Protein AF-A0A9P2W2R1-F1 (afdb_monomer)

Structure (mmCIF, N/CA/C/O backbone):
data_AF-A0A9P2W2R1-F1
#
_entry.id   AF-A0A9P2W2R1-F1
#
loop_
_atom_site.group_PDB
_atom_site.id
_atom_site.type_symbol
_atom_site.label_atom_id
_atom_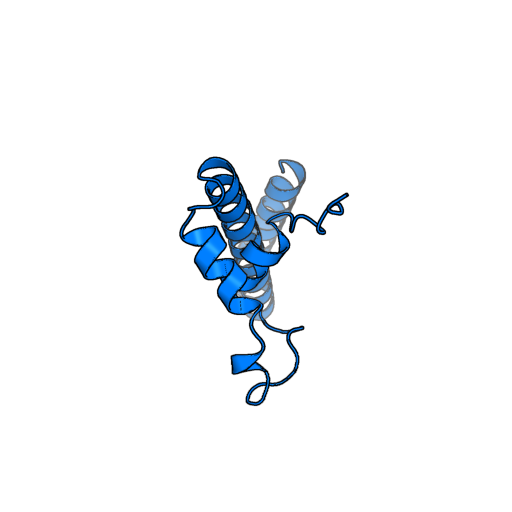site.label_alt_id
_atom_site.label_comp_id
_atom_site.label_asym_id
_atom_site.label_entity_id
_atom_site.label_seq_id
_atom_site.pdbx_PDB_ins_code
_atom_site.Cartn_x
_atom_site.Cartn_y
_atom_site.Cartn_z
_atom_site.occupancy
_atom_site.B_iso_or_equiv
_atom_site.auth_seq_id
_atom_site.auth_comp_id
_atom_site.auth_asym_id
_atom_site.auth_atom_id
_atom_site.pdbx_PDB_model_num
ATOM 1 N N . MET A 1 1 ? 13.625 7.604 3.664 1.00 65.38 1 MET A N 1
ATOM 2 C CA . MET A 1 1 ? 12.769 8.021 2.527 1.00 65.38 1 MET A CA 1
ATOM 3 C C . MET A 1 1 ? 13.614 8.581 1.390 1.00 65.38 1 MET A C 1
ATOM 5 O O . MET A 1 1 ? 13.578 8.015 0.309 1.00 65.38 1 MET A O 1
ATOM 9 N N . HIS A 1 2 ? 14.440 9.602 1.647 1.00 56.50 2 HIS A N 1
ATOM 10 C CA . HIS A 1 2 ? 15.354 10.180 0.651 1.00 56.50 2 HIS A CA 1
ATOM 11 C C . HIS A 1 2 ? 16.298 9.158 -0.004 1.00 56.50 2 HIS A C 1
ATOM 13 O O . HIS A 1 2 ? 16.380 9.115 -1.225 1.00 56.50 2 HIS A O 1
ATOM 19 N N . GLU A 1 3 ? 16.914 8.262 0.773 1.00 70.75 3 GLU A N 1
ATOM 20 C CA . GLU A 1 3 ? 17.761 7.180 0.231 1.00 70.75 3 GLU A CA 1
ATOM 21 C C . GLU A 1 3 ? 17.001 6.235 -0.709 1.00 70.75 3 GLU A C 1
ATOM 23 O O . GLU A 1 3 ? 17.529 5.795 -1.726 1.00 70.75 3 GLU A O 1
ATOM 28 N N . LYS A 1 4 ? 15.726 5.9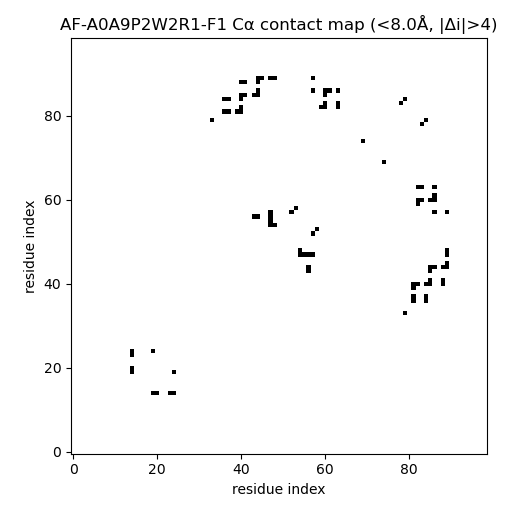65 -0.406 1.00 64.88 4 LYS A N 1
ATOM 29 C CA . LYS A 1 4 ? 14.872 5.115 -1.242 1.00 64.88 4 LYS A CA 1
ATOM 30 C C . LYS A 1 4 ? 14.494 5.825 -2.543 1.00 64.88 4 LYS A C 1
ATOM 32 O O . LYS A 1 4 ? 14.602 5.235 -3.608 1.00 64.88 4 LYS A O 1
ATOM 37 N N . ILE A 1 5 ? 14.136 7.109 -2.472 1.00 71.56 5 ILE A N 1
ATOM 38 C CA . ILE A 1 5 ? 13.856 7.937 -3.657 1.00 71.56 5 ILE A CA 1
ATOM 39 C C . ILE A 1 5 ? 15.078 7.976 -4.585 1.00 71.56 5 ILE A C 1
ATOM 41 O O . ILE A 1 5 ? 14.936 7.742 -5.783 1.00 71.56 5 ILE A O 1
ATOM 45 N N . ALA A 1 6 ? 16.273 8.188 -4.029 1.00 74.62 6 ALA A N 1
ATOM 46 C CA . ALA A 1 6 ? 17.520 8.176 -4.790 1.00 74.62 6 ALA A CA 1
ATOM 47 C C . ALA A 1 6 ? 17.781 6.810 -5.453 1.00 74.62 6 ALA A C 1
ATOM 49 O O . ALA A 1 6 ? 18.141 6.752 -6.629 1.00 74.62 6 ALA A O 1
ATOM 50 N N . HIS A 1 7 ? 17.523 5.710 -4.738 1.00 79.12 7 HIS A N 1
ATOM 51 C CA . HIS A 1 7 ? 17.630 4.354 -5.279 1.00 79.12 7 HIS A CA 1
ATOM 52 C C . HIS A 1 7 ? 16.708 4.131 -6.497 1.00 79.12 7 HIS A C 1
ATOM 54 O O . HIS A 1 7 ? 17.157 3.607 -7.519 1.00 79.12 7 HIS A O 1
ATOM 60 N N . TYR A 1 8 ? 15.446 4.579 -6.453 1.00 69.69 8 TYR A N 1
ATOM 61 C CA . TYR A 1 8 ? 14.536 4.444 -7.604 1.00 69.69 8 TYR A CA 1
ATOM 62 C C . TYR A 1 8 ? 14.906 5.353 -8.765 1.00 69.69 8 TYR A C 1
ATOM 64 O O . TYR A 1 8 ? 14.850 4.914 -9.911 1.00 69.69 8 TYR A O 1
ATOM 72 N N . GLN A 1 9 ? 15.327 6.589 -8.490 1.00 74.88 9 GLN A N 1
ATOM 73 C CA . GLN A 1 9 ? 15.802 7.510 -9.524 1.00 74.88 9 GLN A CA 1
ATOM 74 C C . GLN A 1 9 ? 16.995 6.919 -10.283 1.00 74.88 9 GLN A C 1
ATOM 76 O O . GLN A 1 9 ? 17.008 6.916 -11.514 1.00 74.88 9 GLN A O 1
ATOM 81 N N . GLN A 1 10 ? 17.949 6.329 -9.557 1.00 79.50 10 GLN A N 1
ATOM 82 C CA . GLN A 1 10 ? 19.104 5.662 -10.151 1.00 79.50 10 GLN A CA 1
ATOM 83 C C . GLN A 1 10 ? 18.699 4.451 -11.009 1.00 79.50 10 GLN A C 1
ATOM 85 O O . GLN A 1 10 ? 19.263 4.229 -12.081 1.00 79.50 10 GLN A O 1
ATOM 90 N N . ARG A 1 11 ? 17.715 3.656 -10.572 1.00 71.69 11 ARG A N 1
ATOM 91 C CA . ARG A 1 11 ? 17.220 2.499 -11.341 1.00 71.69 11 ARG A CA 1
ATOM 92 C C . ARG A 1 11 ? 16.410 2.901 -12.572 1.00 71.69 11 ARG A C 1
ATOM 94 O O . ARG A 1 11 ? 16.572 2.280 -13.618 1.00 71.69 11 ARG A O 1
ATOM 101 N N . LEU A 1 12 ? 15.590 3.946 -12.469 1.00 71.75 12 LEU A N 1
ATOM 102 C CA . LEU A 1 12 ? 14.843 4.513 -13.595 1.00 71.75 12 LEU A CA 1
ATOM 103 C C . LEU A 1 12 ? 15.786 5.019 -14.692 1.00 71.75 12 LEU A C 1
ATOM 105 O O . LEU A 1 12 ? 15.541 4.754 -15.866 1.00 71.75 12 LEU A O 1
ATOM 109 N N . GLN A 1 13 ? 16.892 5.667 -14.313 1.00 73.44 13 GLN A N 1
ATOM 110 C CA . GLN A 1 13 ? 17.938 6.064 -15.260 1.00 73.44 13 GLN A CA 1
ATOM 111 C C . GLN A 1 13 ? 18.557 4.863 -15.984 1.00 73.44 13 GLN A C 1
ATOM 113 O O . GLN A 1 13 ? 18.674 4.901 -17.204 1.00 73.44 13 GLN A O 1
ATOM 118 N N . LYS A 1 14 ? 18.885 3.778 -15.263 1.00 66.75 14 LYS A N 1
ATOM 119 C CA . LYS A 1 14 ? 19.452 2.555 -15.867 1.00 66.75 14 LYS A CA 1
ATOM 120 C C . LYS A 1 14 ? 18.519 1.904 -16.897 1.00 66.75 14 LYS A C 1
ATOM 122 O O . LYS A 1 14 ? 18.979 1.378 -17.902 1.00 66.75 14 LYS A O 1
ATOM 127 N N . ILE A 1 15 ? 17.210 1.963 -16.666 1.00 63.53 15 ILE A N 1
ATOM 128 C CA . ILE A 1 15 ? 16.200 1.372 -17.558 1.00 63.53 15 ILE A CA 1
ATOM 129 C C . ILE A 1 15 ? 15.977 2.215 -18.820 1.00 63.53 15 ILE A C 1
ATOM 131 O O . ILE A 1 15 ? 15.687 1.662 -19.876 1.00 63.53 15 ILE A O 1
ATOM 135 N N . GLN A 1 16 ? 16.145 3.539 -18.739 1.00 61.81 16 GLN A N 1
ATOM 136 C CA . GLN A 1 16 ? 16.107 4.404 -19.923 1.00 61.81 16 GLN A CA 1
ATOM 137 C C . GLN A 1 16 ? 17.330 4.218 -20.831 1.00 61.81 16 GLN A C 1
ATOM 139 O O . GLN A 1 16 ? 17.215 4.406 -22.040 1.00 61.81 16 GLN A O 1
ATOM 144 N N . THR A 1 17 ? 18.489 3.860 -20.268 1.00 61.78 17 THR A N 1
ATOM 145 C CA . THR A 1 17 ? 19.735 3.672 -21.027 1.00 61.78 17 THR A CA 1
ATOM 146 C C . THR A 1 17 ? 19.858 2.290 -21.667 1.00 61.78 17 THR A C 1
ATOM 148 O O . THR A 1 17 ? 20.368 2.188 -22.781 1.00 61.78 17 THR A O 1
ATOM 151 N N . ASP A 1 18 ? 19.353 1.241 -21.013 1.00 57.94 18 ASP A N 1
ATOM 152 C CA . ASP A 1 18 ? 19.380 -0.132 -21.527 1.00 57.94 18 ASP A CA 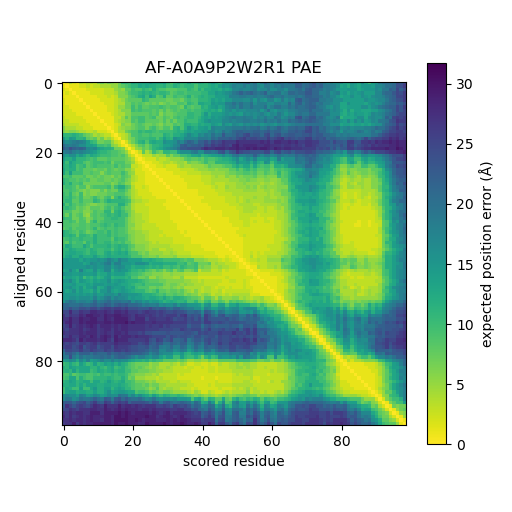1
ATOM 153 C C . ASP A 1 18 ? 18.062 -0.441 -22.243 1.00 57.94 18 ASP A C 1
ATOM 155 O O . ASP A 1 18 ? 17.123 -0.989 -21.661 1.00 57.94 18 ASP A O 1
ATOM 159 N N . GLY A 1 19 ? 17.975 -0.028 -23.509 1.00 57.19 19 GLY A N 1
ATOM 160 C CA . GLY A 1 19 ? 16.777 -0.156 -24.336 1.00 57.19 19 GLY A CA 1
ATOM 161 C C . GLY A 1 19 ? 16.023 -1.477 -24.137 1.00 57.19 19 GLY A C 1
ATOM 162 O O . GLY A 1 19 ? 16.543 -2.556 -24.402 1.00 57.19 19 GLY A O 1
ATOM 163 N N . LEU A 1 20 ? 14.763 -1.367 -23.704 1.00 60.19 20 LEU A N 1
ATOM 164 C CA . LEU A 1 20 ? 13.716 -2.384 -23.859 1.00 60.19 20 LEU A CA 1
ATOM 165 C C . LEU A 1 20 ? 14.073 -3.814 -23.401 1.00 60.19 20 LEU A C 1
ATOM 167 O O . LEU A 1 20 ? 13.571 -4.782 -23.973 1.00 60.19 20 LEU A O 1
ATOM 171 N N . ASN A 1 21 ? 14.838 -3.992 -22.318 1.00 67.62 21 ASN A N 1
ATOM 172 C CA . ASN A 1 21 ? 14.818 -5.287 -21.634 1.00 67.62 21 ASN A CA 1
ATOM 173 C C . ASN A 1 21 ? 13.492 -5.424 -20.864 1.00 67.62 21 ASN A C 1
ATOM 175 O O . ASN A 1 21 ? 13.350 -4.983 -19.720 1.00 67.62 21 ASN A O 1
ATOM 179 N N . THR A 1 22 ? 12.490 -5.998 -21.531 1.00 70.81 22 THR A N 1
ATOM 180 C CA . THR A 1 22 ? 11.118 -6.164 -21.028 1.00 70.81 22 THR A CA 1
ATOM 181 C C . THR A 1 22 ? 11.083 -6.808 -19.643 1.00 70.81 22 THR A C 1
ATOM 183 O O . THR A 1 22 ? 10.285 -6.386 -18.810 1.00 70.81 22 THR A O 1
ATOM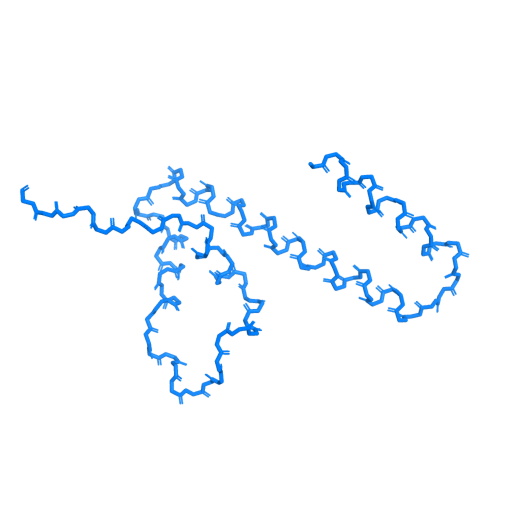 186 N N . THR A 1 23 ? 11.984 -7.743 -19.334 1.00 74.25 23 THR A N 1
ATOM 187 C CA . THR A 1 23 ? 12.080 -8.370 -18.008 1.00 74.25 23 THR A CA 1
ATOM 188 C C . THR A 1 23 ? 12.475 -7.379 -16.911 1.00 74.25 23 THR A C 1
ATOM 190 O O . THR A 1 23 ? 11.836 -7.355 -15.861 1.00 74.25 23 THR A O 1
ATOM 193 N N . MET A 1 24 ? 13.472 -6.520 -17.148 1.00 69.75 24 MET A N 1
ATOM 194 C CA . MET A 1 24 ? 13.885 -5.502 -16.169 1.00 69.75 24 MET A CA 1
ATOM 195 C C . MET A 1 24 ? 12.799 -4.443 -15.963 1.00 69.75 24 MET A C 1
ATOM 197 O O . MET A 1 24 ? 12.584 -3.976 -14.845 1.00 69.75 24 MET A O 1
ATOM 201 N N . HIS A 1 25 ? 12.069 -4.111 -17.030 1.00 72.88 25 HIS A N 1
ATOM 202 C CA . HIS A 1 25 ? 10.921 -3.213 -16.964 1.00 72.88 25 HIS A CA 1
ATOM 203 C C . HIS A 1 25 ? 9.786 -3.788 -16.105 1.00 72.88 25 HIS A C 1
ATOM 205 O O . HIS A 1 25 ? 9.253 -3.082 -15.252 1.00 72.88 25 HIS A O 1
ATOM 211 N N . HIS A 1 26 ? 9.447 -5.069 -16.283 1.00 78.12 26 HIS A N 1
ATOM 212 C CA . HIS A 1 26 ? 8.437 -5.740 -15.459 1.00 78.12 26 HIS A CA 1
ATOM 213 C C . HIS A 1 26 ? 8.876 -5.835 -13.994 1.00 78.12 26 HIS A C 1
ATOM 215 O O . HIS A 1 26 ? 8.084 -5.541 -13.105 1.00 78.12 26 HIS A O 1
ATOM 221 N N . GLN A 1 27 ? 10.147 -6.157 -13.734 1.00 76.69 27 GLN A N 1
ATOM 222 C CA . GLN A 1 27 ? 10.688 -6.192 -12.373 1.00 76.69 27 GLN A CA 1
ATOM 223 C C . GLN A 1 27 ? 10.610 -4.825 -11.682 1.00 76.69 27 GLN A C 1
ATOM 225 O O . GLN A 1 27 ? 10.188 -4.751 -10.531 1.00 76.69 27 GLN A O 1
ATOM 230 N N . LEU A 1 28 ? 10.963 -3.738 -12.379 1.00 75.81 28 LEU A N 1
ATOM 231 C CA . LEU A 1 28 ? 10.815 -2.390 -11.829 1.00 75.81 28 LEU A CA 1
ATOM 232 C C . LEU A 1 28 ? 9.343 -2.062 -11.544 1.00 75.81 28 LEU A C 1
ATOM 234 O O . LEU A 1 28 ? 9.035 -1.525 -10.483 1.00 75.81 28 LEU A O 1
ATOM 238 N N . LEU A 1 29 ? 8.437 -2.371 -12.474 1.00 76.38 29 LEU A N 1
ATOM 239 C CA . LEU A 1 29 ? 7.007 -2.113 -12.298 1.00 76.38 29 LEU A CA 1
ATOM 240 C C . LEU A 1 29 ? 6.429 -2.881 -11.102 1.00 76.38 29 LEU A C 1
ATOM 242 O O . LEU A 1 29 ? 5.658 -2.309 -10.333 1.00 76.38 29 LEU A O 1
ATOM 246 N N . ASP A 1 30 ? 6.825 -4.138 -10.909 1.00 79.69 30 ASP A N 1
ATOM 247 C CA . ASP A 1 30 ? 6.390 -4.950 -9.771 1.00 79.69 30 ASP A CA 1
ATOM 248 C C . ASP A 1 30 ? 6.902 -4.404 -8.436 1.00 79.69 30 ASP A C 1
ATOM 250 O O . ASP A 1 30 ? 6.168 -4.397 -7.446 1.00 79.69 30 ASP A O 1
ATOM 254 N N . GLU A 1 31 ? 8.143 -3.926 -8.385 1.00 76.38 31 GLU A N 1
ATOM 255 C CA . GLU A 1 31 ? 8.687 -3.283 -7.189 1.00 76.38 31 GLU A CA 1
ATOM 256 C C . GLU A 1 31 ? 7.979 -1.962 -6.875 1.00 76.38 31 GLU A C 1
ATOM 258 O O . GLU A 1 31 ? 7.496 -1.784 -5.755 1.00 76.38 31 GLU A O 1
ATOM 263 N N . LEU A 1 32 ? 7.823 -1.081 -7.871 1.00 78.38 32 LEU A N 1
ATOM 264 C CA . LEU A 1 32 ? 7.090 0.180 -7.719 1.00 78.38 32 LEU A CA 1
ATOM 265 C C . LEU A 1 32 ? 5.652 -0.067 -7.251 1.00 78.38 32 LEU A C 1
ATOM 267 O O . LEU A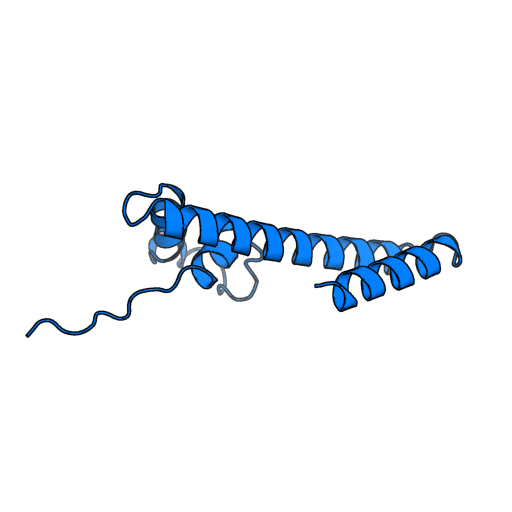 1 32 ? 5.133 0.652 -6.394 1.00 78.38 32 LEU A O 1
ATOM 271 N N . ARG A 1 33 ? 5.005 -1.115 -7.776 1.00 80.88 33 ARG A N 1
ATOM 272 C CA . ARG A 1 33 ? 3.670 -1.533 -7.345 1.00 80.88 33 ARG A CA 1
ATOM 273 C C . ARG A 1 33 ? 3.661 -1.976 -5.884 1.00 80.88 33 ARG A C 1
ATOM 275 O O . ARG A 1 33 ? 2.814 -1.499 -5.131 1.00 80.88 33 ARG A O 1
ATOM 282 N N . LYS A 1 34 ? 4.582 -2.854 -5.470 1.00 80.56 34 LYS A N 1
ATOM 283 C CA . LYS A 1 34 ? 4.686 -3.315 -4.070 1.00 80.56 34 LYS A CA 1
ATOM 284 C C . LYS A 1 34 ? 4.896 -2.149 -3.110 1.00 80.56 34 LYS A C 1
ATOM 286 O O . LYS A 1 34 ? 4.287 -2.105 -2.048 1.00 80.56 34 LYS A O 1
ATOM 291 N N . GLU A 1 35 ? 5.712 -1.182 -3.493 1.00 78.62 35 GLU A N 1
ATOM 292 C CA . GLU A 1 35 ? 6.022 -0.034 -2.645 1.00 78.62 35 GLU A CA 1
ATOM 293 C C . GLU A 1 35 ? 4.902 0.990 -2.587 1.00 78.62 35 GLU A C 1
ATOM 295 O O . GLU A 1 35 ? 4.623 1.527 -1.518 1.00 78.62 35 GLU A O 1
ATOM 300 N N . THR A 1 36 ? 4.215 1.224 -3.706 1.00 83.56 36 THR A N 1
ATOM 301 C CA . THR A 1 36 ? 3.007 2.057 -3.728 1.00 83.56 36 THR A CA 1
ATOM 302 C C . THR A 1 36 ? 1.936 1.444 -2.834 1.00 83.56 36 THR A C 1
ATOM 304 O O . THR A 1 36 ? 1.276 2.158 -2.085 1.00 83.56 36 THR A O 1
ATOM 307 N N . MET A 1 37 ? 1.802 0.115 -2.855 1.00 83.69 37 MET A N 1
ATOM 308 C CA . MET A 1 37 ? 0.912 -0.604 -1.947 1.00 83.69 37 MET A CA 1
ATOM 309 C C . MET A 1 37 ? 1.334 -0.464 -0.482 1.00 83.69 37 MET A C 1
ATOM 311 O O . MET A 1 37 ? 0.483 -0.222 0.367 1.00 83.69 37 MET A O 1
ATOM 315 N N . GLU A 1 38 ? 2.627 -0.571 -0.177 1.00 83.44 38 GLU A N 1
ATOM 316 C CA . GLU A 1 38 ? 3.155 -0.402 1.182 1.00 83.44 38 GLU A CA 1
ATOM 317 C C . GLU A 1 38 ? 2.960 1.031 1.709 1.00 83.44 38 GLU A C 1
ATOM 319 O O . GLU A 1 38 ? 2.589 1.237 2.870 1.00 83.44 38 GLU A O 1
ATOM 324 N N . LEU A 1 39 ? 3.164 2.034 0.851 1.00 85.88 39 LEU A N 1
ATOM 325 C CA . LEU A 1 39 ? 2.929 3.438 1.176 1.00 85.88 39 LEU A CA 1
ATOM 326 C C . LEU A 1 39 ? 1.438 3.708 1.389 1.00 85.88 39 LEU A C 1
ATOM 328 O O . LEU A 1 39 ? 1.064 4.272 2.414 1.00 85.88 39 LEU A O 1
ATOM 332 N N . ALA A 1 40 ? 0.587 3.262 0.463 1.00 87.00 40 ALA A N 1
ATOM 333 C CA . ALA A 1 40 ? -0.861 3.387 0.584 1.00 87.00 40 ALA A CA 1
ATOM 334 C C . ALA A 1 40 ? -1.374 2.708 1.860 1.00 87.00 40 ALA A C 1
ATOM 336 O O . ALA A 1 40 ? -2.223 3.264 2.553 1.00 87.00 40 ALA A O 1
ATOM 337 N N . ALA A 1 41 ? -0.822 1.543 2.211 1.00 86.44 41 ALA A N 1
ATOM 338 C CA . ALA A 1 41 ? -1.168 0.842 3.438 1.00 86.44 41 ALA A CA 1
ATOM 339 C C . ALA A 1 41 ? -0.786 1.629 4.694 1.00 86.44 41 ALA A C 1
ATOM 341 O O . ALA A 1 41 ? -1.561 1.688 5.647 1.00 86.44 41 ALA A O 1
ATOM 342 N N . THR A 1 42 ? 0.398 2.243 4.685 1.00 87.31 42 THR A N 1
ATOM 343 C CA . THR A 1 42 ? 0.887 3.066 5.796 1.00 87.31 42 THR A CA 1
ATOM 344 C C . THR A 1 42 ? 0.020 4.312 5.974 1.00 87.31 42 THR A C 1
ATOM 346 O O . THR A 1 42 ? -0.474 4.546 7.071 1.00 87.31 42 THR A O 1
ATOM 349 N N . LEU A 1 43 ? -0.259 5.044 4.890 1.00 88.56 43 LEU A N 1
ATOM 350 C CA . LEU A 1 43 ? -1.115 6.236 4.922 1.00 88.56 43 LEU A CA 1
ATOM 351 C C . LEU A 1 43 ? -2.538 5.906 5.379 1.00 88.56 43 LEU A C 1
ATOM 353 O O . LEU A 1 43 ? -3.095 6.586 6.235 1.00 88.56 43 LEU A O 1
ATOM 357 N N . ALA A 1 44 ? -3.128 4.835 4.848 1.00 87.25 44 ALA A N 1
ATOM 358 C CA . ALA A 1 44 ? -4.457 4.406 5.262 1.00 87.25 44 ALA A CA 1
ATOM 359 C C . ALA A 1 44 ? -4.489 3.992 6.740 1.00 87.25 44 ALA A C 1
ATOM 361 O O . ALA A 1 44 ? -5.471 4.281 7.414 1.00 87.25 44 ALA A O 1
ATOM 362 N N . ALA A 1 45 ? -3.433 3.358 7.259 1.00 86.12 45 ALA A N 1
ATOM 363 C CA . ALA A 1 45 ? -3.326 3.034 8.679 1.00 86.12 45 ALA A CA 1
ATOM 364 C C . ALA A 1 45 ? -3.199 4.289 9.557 1.00 86.12 45 ALA A C 1
ATOM 366 O O . ALA A 1 45 ? -3.848 4.354 10.597 1.00 86.12 45 ALA A O 1
ATOM 367 N N . GLU A 1 46 ? -2.420 5.289 9.139 1.00 87.38 46 GLU A N 1
ATOM 368 C CA . GLU A 1 46 ? -2.315 6.580 9.833 1.00 87.38 46 GLU A CA 1
ATOM 369 C C . GLU A 1 46 ? -3.666 7.304 9.888 1.00 87.38 46 GLU A C 1
ATOM 371 O O . GLU A 1 46 ? -4.087 7.727 10.964 1.00 87.38 46 GLU A O 1
ATOM 376 N N . ILE A 1 47 ? -4.390 7.358 8.763 1.00 88.75 47 ILE A N 1
ATOM 377 C CA . ILE A 1 47 ? -5.753 7.909 8.700 1.00 88.75 47 ILE A CA 1
ATOM 378 C C . ILE A 1 47 ? -6.679 7.136 9.644 1.00 88.75 47 ILE A C 1
ATOM 380 O O . ILE A 1 47 ? -7.383 7.741 10.448 1.00 88.75 47 ILE A O 1
ATOM 384 N N . ALA A 1 48 ? -6.635 5.801 9.614 1.00 87.75 48 ALA A N 1
ATOM 385 C CA . ALA A 1 48 ? -7.440 4.965 10.502 1.00 87.75 48 ALA A CA 1
ATOM 386 C C . ALA A 1 48 ? -7.161 5.246 11.986 1.00 87.75 48 ALA A C 1
ATOM 388 O O . ALA A 1 48 ? -8.079 5.276 12.804 1.00 87.75 48 ALA A O 1
ATOM 389 N N . LEU A 1 49 ? -5.890 5.432 12.344 1.00 86.12 49 LEU A N 1
ATOM 390 C CA . LEU A 1 49 ? -5.489 5.751 13.710 1.00 86.12 49 LEU A CA 1
ATOM 391 C C . LEU A 1 49 ? -5.965 7.143 14.133 1.00 86.12 49 LEU A C 1
ATOM 393 O O . LEU A 1 49 ? -6.389 7.303 15.276 1.00 86.12 49 LEU A O 1
ATOM 397 N N . GLN A 1 50 ? -5.940 8.116 13.221 1.00 88.62 50 GLN A N 1
ATOM 398 C CA . GLN A 1 50 ? -6.451 9.465 13.460 1.00 88.62 50 GLN A CA 1
ATOM 399 C C . GLN A 1 50 ? -7.979 9.493 13.617 1.00 88.62 50 GLN A C 1
ATOM 401 O O 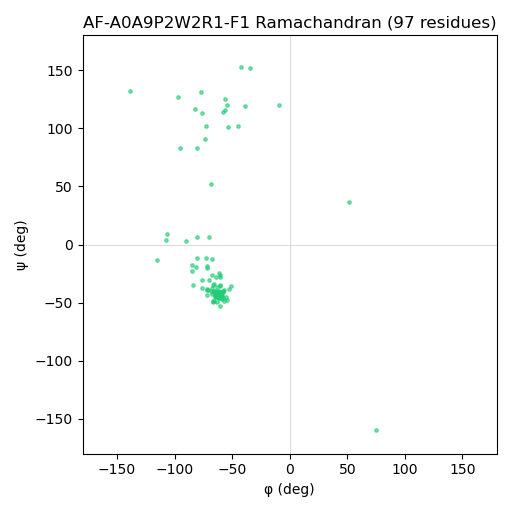. GLN A 1 50 ? -8.495 10.191 14.486 1.00 88.62 50 GLN A O 1
ATOM 406 N N . GLU A 1 51 ? -8.701 8.719 12.805 1.00 89.56 51 GLU A N 1
ATOM 407 C CA . GLU A 1 51 ? -10.160 8.558 12.879 1.00 89.56 51 GLU A CA 1
ATOM 408 C C . GLU A 1 51 ? -10.611 7.740 14.105 1.00 89.56 51 GLU A C 1
ATOM 410 O O . GLU A 1 51 ? -11.759 7.833 14.540 1.00 89.56 51 GLU A O 1
ATOM 415 N N . GLY A 1 52 ? -9.715 6.943 14.692 1.00 82.81 52 GLY A N 1
ATOM 416 C CA . GLY A 1 52 ? -9.988 6.165 15.894 1.00 82.81 52 GLY A CA 1
ATOM 417 C C . GLY A 1 52 ? -10.868 4.934 15.647 1.00 82.81 52 GLY A C 1
ATOM 418 O O . GLY A 1 52 ? -10.955 4.392 14.549 1.00 82.81 52 GLY A O 1
ATOM 419 N N . LYS A 1 53 ? -11.506 4.418 16.706 1.00 79.62 53 LYS A N 1
ATOM 420 C CA . LYS A 1 53 ? -12.168 3.093 16.696 1.00 79.62 53 LYS A CA 1
ATOM 421 C C . LYS A 1 53 ? -13.317 2.961 15.690 1.00 79.62 53 LYS A C 1
ATOM 423 O O . LYS A 1 53 ? -13.585 1.836 15.267 1.00 79.62 53 LYS A O 1
ATOM 428 N N . ASP A 1 54 ? -13.933 4.078 15.317 1.00 84.31 54 ASP A N 1
ATOM 429 C CA . ASP A 1 54 ? -15.063 4.139 14.388 1.00 84.31 54 ASP A CA 1
ATOM 430 C C . ASP A 1 54 ? -14.622 4.310 12.928 1.00 84.31 54 ASP A C 1
ATOM 432 O O . ASP A 1 54 ? -15.463 4.392 12.033 1.00 84.31 54 ASP A O 1
ATOM 436 N N . SER A 1 55 ? -13.308 4.313 12.667 1.00 86.31 55 SER A N 1
ATOM 437 C CA . SER A 1 55 ? -12.783 4.368 11.309 1.00 86.31 55 SER A CA 1
ATOM 438 C C . SER A 1 55 ? -13.337 3.211 10.463 1.00 86.31 55 SER A C 1
ATOM 440 O O . SER A 1 55 ? -13.136 2.031 10.806 1.00 86.31 55 SER A O 1
ATOM 442 N N . PRO A 1 56 ? -13.963 3.500 9.307 1.00 85.56 56 PRO A N 1
ATOM 443 C CA . PRO A 1 56 ? -14.384 2.465 8.370 1.00 85.56 56 PRO A CA 1
ATOM 444 C C . PRO A 1 56 ? -13.188 1.653 7.853 1.00 85.56 56 PRO A C 1
ATOM 446 O O . PRO A 1 56 ? -13.341 0.470 7.545 1.00 85.56 56 PRO A O 1
ATOM 449 N N . ILE A 1 57 ? -11.983 2.237 7.835 1.00 85.75 57 ILE A N 1
ATOM 450 C CA . ILE A 1 57 ? -10.741 1.553 7.457 1.00 85.75 57 ILE A CA 1
ATOM 451 C C . ILE A 1 57 ? -10.382 0.485 8.498 1.00 85.75 57 ILE A C 1
ATOM 453 O O . ILE A 1 57 ? -10.048 -0.640 8.126 1.00 85.75 57 ILE A O 1
ATOM 457 N N . ILE A 1 58 ? -10.519 0.780 9.797 1.00 84.00 58 ILE A N 1
ATOM 458 C CA . ILE A 1 58 ? -10.310 -0.209 10.870 1.00 84.00 58 ILE A CA 1
ATOM 459 C C . ILE A 1 58 ? -11.355 -1.326 10.800 1.00 84.00 58 ILE A C 1
ATOM 461 O O . ILE A 1 58 ? -11.004 -2.502 10.946 1.00 84.00 58 ILE A O 1
ATOM 465 N N . ALA A 1 59 ? -12.628 -0.987 10.581 1.00 82.81 59 ALA A N 1
ATOM 466 C CA . ALA A 1 59 ? -13.700 -1.975 10.453 1.00 82.81 59 ALA A CA 1
ATOM 467 C C . ALA A 1 59 ? -13.466 -2.909 9.252 1.00 82.81 59 ALA A C 1
ATOM 469 O O . ALA A 1 59 ? -13.532 -4.135 9.393 1.00 82.81 59 ALA A O 1
ATOM 470 N N . MET A 1 60 ? -13.108 -2.335 8.098 1.00 84.44 60 MET A N 1
ATOM 471 C CA . MET A 1 60 ? -12.728 -3.072 6.897 1.00 84.44 60 MET A CA 1
ATOM 472 C C . MET A 1 60 ? -11.505 -3.957 7.159 1.00 84.44 60 MET A C 1
ATOM 474 O O . MET A 1 60 ? -11.586 -5.163 6.945 1.00 84.44 60 MET A O 1
ATOM 478 N N . ALA A 1 61 ? -10.402 -3.416 7.682 1.00 79.38 61 ALA A N 1
ATOM 479 C CA . ALA A 1 61 ? -9.169 -4.163 7.939 1.00 79.38 61 ALA A CA 1
ATOM 480 C C . ALA A 1 61 ? -9.390 -5.353 8.892 1.00 79.38 61 ALA A C 1
ATOM 482 O O . ALA A 1 61 ? -8.894 -6.452 8.649 1.00 79.38 61 ALA A O 1
ATOM 483 N N . LYS A 1 62 ? -10.203 -5.185 9.945 1.00 74.94 62 LYS A N 1
ATOM 484 C CA . LYS A 1 62 ? -10.573 -6.276 10.869 1.00 74.94 62 LYS A CA 1
ATOM 485 C C . LYS A 1 62 ? -11.448 -7.352 10.228 1.00 74.94 62 LYS A C 1
ATOM 487 O O . LYS A 1 62 ? -11.430 -8.496 10.681 1.00 74.94 62 LYS A O 1
ATOM 492 N N . SER A 1 63 ? -12.213 -7.034 9.183 1.00 73.75 63 SER A N 1
ATOM 493 C CA . SER A 1 63 ? -13.023 -8.034 8.475 1.00 73.75 63 SER A CA 1
ATOM 494 C C . SER A 1 63 ? -12.159 -9.110 7.796 1.00 73.75 63 SER A C 1
ATOM 496 O O . SER A 1 63 ? -12.565 -10.273 7.747 1.00 73.75 63 SER A O 1
ATOM 498 N N . PHE A 1 64 ? -10.919 -8.769 7.420 1.00 67.00 64 PHE A N 1
ATOM 499 C CA . PHE A 1 64 ? -9.916 -9.704 6.891 1.00 67.00 64 PHE A CA 1
ATOM 500 C C . PHE A 1 64 ? -9.315 -10.638 7.954 1.00 67.00 64 PHE A C 1
ATOM 502 O O . PHE A 1 64 ? -8.681 -11.632 7.604 1.00 67.00 64 PHE A O 1
ATOM 509 N N . GLN A 1 65 ? -9.551 -10.371 9.243 1.00 61.50 65 GLN A N 1
ATOM 510 C CA . GLN A 1 65 ? -9.156 -11.235 10.360 1.00 61.50 65 GLN A CA 1
ATOM 511 C C . GLN A 1 65 ? -10.145 -12.396 10.582 1.00 61.50 65 GLN A C 1
ATOM 513 O O . GLN A 1 65 ? -9.804 -13.385 11.233 1.00 61.50 65 GLN A O 1
ATOM 518 N N . ARG A 1 66 ? -11.391 -12.301 10.080 1.00 55.00 66 ARG A N 1
ATOM 519 C CA . ARG A 1 66 ? -12.425 -13.308 10.367 1.00 55.00 66 ARG A CA 1
ATOM 520 C C . ARG A 1 66 ? -12.220 -14.582 9.526 1.00 55.00 66 ARG A C 1
ATOM 522 O O . ARG A 1 66 ? -12.146 -14.501 8.301 1.00 55.00 66 ARG A O 1
ATOM 529 N N . PRO A 1 67 ? -12.245 -15.783 10.139 1.00 49.91 67 PRO A N 1
ATOM 530 C CA . PRO A 1 67 ? -11.939 -17.050 9.467 1.00 49.91 67 PRO A CA 1
ATOM 531 C C . PRO A 1 67 ? -12.985 -17.528 8.438 1.00 49.91 67 PRO A C 1
ATOM 533 O O . PRO A 1 67 ? -12.847 -18.618 7.883 1.00 49.91 67 PRO A O 1
ATOM 536 N N . TYR A 1 68 ? -14.008 -16.732 8.117 1.00 46.53 68 TYR A N 1
ATOM 537 C CA . TYR A 1 68 ? -15.072 -17.127 7.184 1.00 46.53 68 TYR A CA 1
ATOM 538 C C . TYR A 1 68 ? -14.611 -17.280 5.722 1.00 46.53 68 TYR A C 1
ATOM 540 O O . TYR A 1 68 ? -15.311 -17.906 4.933 1.00 46.53 68 TYR A O 1
ATOM 548 N N . TYR A 1 69 ? -13.407 -16.813 5.370 1.00 49.44 69 TYR A N 1
ATOM 549 C CA . TYR A 1 69 ? -12.819 -16.988 4.032 1.00 49.44 69 TYR A CA 1
ATOM 550 C C . TYR A 1 69 ? -11.658 -17.996 3.970 1.00 49.44 69 TYR A C 1
ATOM 552 O O . TYR A 1 69 ? -11.055 -18.172 2.911 1.00 49.44 69 TYR A O 1
ATOM 560 N N . VAL A 1 70 ? -11.339 -18.680 5.076 1.00 47.44 70 VAL A N 1
ATOM 561 C CA . VAL A 1 70 ? -10.127 -19.521 5.187 1.00 47.44 70 VAL A CA 1
ATOM 562 C C . VAL A 1 70 ? -10.339 -20.942 4.646 1.00 47.44 70 VAL A C 1
ATOM 564 O O . VAL A 1 70 ? -9.380 -21.615 4.292 1.00 47.44 70 VAL A O 1
ATOM 567 N N . LYS A 1 71 ? -11.587 -21.407 4.480 1.00 44.97 71 LYS A N 1
ATOM 568 C CA . LYS A 1 71 ? -11.856 -22.758 3.944 1.00 44.97 71 LYS A CA 1
ATOM 569 C C . LYS A 1 71 ? -11.780 -22.887 2.418 1.00 44.97 71 LYS A C 1
ATOM 571 O O . LYS A 1 71 ? -11.808 -24.012 1.933 1.00 44.97 71 LYS A O 1
ATOM 576 N N . LYS A 1 72 ? -11.710 -21.787 1.655 1.00 45.59 72 LYS A N 1
ATOM 577 C CA . LYS A 1 72 ? -11.788 -21.846 0.179 1.00 45.59 72 LYS A CA 1
ATOM 578 C C . LYS A 1 72 ? -10.528 -21.407 -0.567 1.00 45.59 72 LYS A C 1
ATOM 580 O O . LYS A 1 72 ? -10.429 -21.692 -1.753 1.00 45.59 72 LYS A O 1
ATOM 585 N N . TYR A 1 73 ? -9.567 -20.766 0.099 1.00 47.88 73 TYR A N 1
ATOM 586 C CA . TYR A 1 73 ? -8.351 -20.285 -0.554 1.00 47.88 73 TYR A CA 1
ATOM 587 C C . TYR A 1 73 ? -7.122 -20.543 0.322 1.00 47.88 73 TYR A C 1
ATOM 589 O O . TYR A 1 73 ? -7.137 -20.263 1.519 1.00 47.88 73 TYR A O 1
ATOM 597 N N . LYS A 1 74 ? -6.097 -21.108 -0.325 1.00 40.59 74 LYS A N 1
ATOM 598 C CA . LYS A 1 74 ? -4.739 -21.423 0.148 1.00 40.59 74 LYS A CA 1
ATOM 599 C C . LYS A 1 74 ? -4.142 -20.282 1.003 1.00 40.59 74 LYS A C 1
ATOM 601 O O . LYS A 1 74 ? -4.538 -19.130 0.846 1.00 40.59 74 LYS A O 1
ATOM 606 N N . CYS A 1 75 ? -3.230 -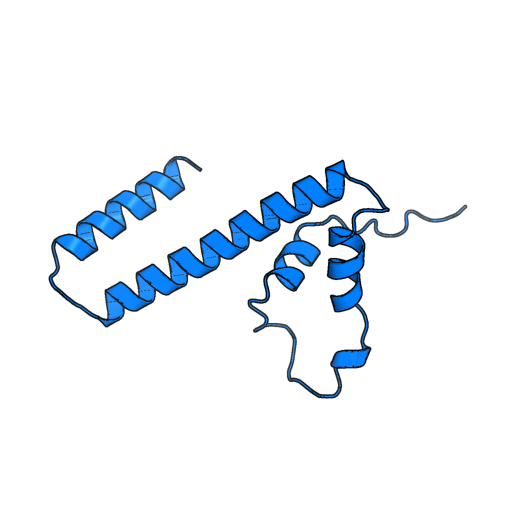20.646 1.909 1.00 44.22 75 CYS A N 1
ATOM 607 C CA . CYS A 1 75 ? -2.600 -19.845 2.971 1.00 44.22 75 CYS A CA 1
ATOM 608 C C . CYS A 1 75 ? -2.333 -18.344 2.675 1.00 44.22 75 CYS A C 1
ATOM 610 O O . CYS A 1 75 ? -2.083 -17.966 1.534 1.00 44.22 75 CYS A O 1
ATOM 612 N N . PRO A 1 76 ? -2.311 -17.467 3.704 1.00 47.53 76 PRO A N 1
ATOM 613 C CA . PRO A 1 76 ? -2.350 -16.008 3.548 1.00 47.53 76 PRO A CA 1
ATOM 614 C C . PRO A 1 76 ? -1.004 -15.349 3.201 1.00 47.53 76 PRO A C 1
ATOM 616 O O . PRO A 1 76 ? -0.918 -14.123 3.191 1.00 47.53 76 PRO A O 1
ATOM 619 N N . GLU A 1 77 ? 0.047 -16.121 2.935 1.00 45.62 77 GLU A N 1
ATOM 620 C CA . GLU A 1 77 ? 1.398 -15.590 2.691 1.00 45.62 77 GLU A CA 1
ATOM 621 C C . GLU A 1 77 ? 1.531 -14.877 1.334 1.00 45.62 77 GLU A C 1
ATOM 623 O O . GLU A 1 77 ? 2.403 -14.030 1.177 1.00 45.62 77 GLU A O 1
ATOM 628 N N . GLU A 1 78 ? 0.610 -15.124 0.395 1.00 49.28 78 GLU A N 1
ATOM 629 C CA . GLU A 1 78 ? 0.612 -14.533 -0.955 1.00 49.28 78 GLU A CA 1
ATOM 630 C C . GLU A 1 78 ? -0.453 -13.443 -1.169 1.00 49.28 78 GLU A C 1
ATOM 632 O O . GLU A 1 78 ? -0.666 -12.983 -2.293 1.00 49.28 78 GLU A O 1
ATOM 637 N N . ARG A 1 79 ? -1.154 -12.992 -0.118 1.00 55.44 79 ARG A N 1
ATOM 638 C CA . ARG A 1 79 ? -2.119 -11.892 -0.267 1.00 55.44 79 ARG A CA 1
ATOM 639 C C . ARG A 1 79 ? -1.385 -10.552 -0.267 1.00 55.44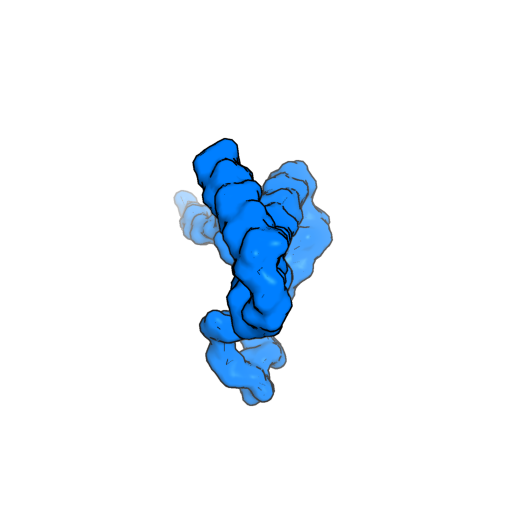 79 ARG A C 1
ATOM 641 O O . ARG A 1 79 ? -1.355 -9.853 0.743 1.00 55.44 79 ARG A O 1
ATOM 648 N N . ASN A 1 80 ? -0.865 -10.165 -1.433 1.00 60.44 80 ASN A N 1
ATOM 649 C CA . ASN A 1 80 ? -0.588 -8.764 -1.779 1.00 60.44 80 ASN A CA 1
ATOM 650 C C . ASN A 1 80 ? -1.916 -7.999 -1.946 1.00 60.44 80 ASN A C 1
ATOM 652 O O . ASN A 1 80 ? -2.177 -7.397 -2.983 1.00 60.44 80 ASN A O 1
ATOM 656 N N . ASP A 1 81 ? -2.794 -8.083 -0.950 1.00 77.06 81 ASP A N 1
ATOM 657 C CA . ASP A 1 81 ? -4.023 -7.309 -0.872 1.00 77.06 81 ASP A CA 1
ATOM 658 C C . ASP A 1 81 ? -3.744 -6.098 0.019 1.00 77.06 81 ASP A C 1
ATOM 660 O O . ASP A 1 81 ? -3.252 -6.233 1.145 1.00 77.06 81 ASP A O 1
ATOM 664 N N . LEU A 1 82 ? -4.045 -4.909 -0.498 1.00 80.44 82 LEU A N 1
ATOM 665 C CA . LEU A 1 82 ? -3.862 -3.649 0.207 1.00 80.44 82 LEU A CA 1
ATOM 666 C C . LEU A 1 82 ? -4.545 -3.678 1.581 1.00 80.44 82 LEU A C 1
ATOM 668 O O . LEU A 1 82 ? -3.968 -3.208 2.556 1.00 80.44 82 LEU A O 1
ATOM 672 N N . ALA A 1 83 ? -5.722 -4.298 1.696 1.00 80.31 83 ALA A N 1
ATOM 673 C CA . ALA A 1 83 ? -6.438 -4.369 2.965 1.00 80.31 83 ALA A CA 1
ATOM 674 C C . ALA A 1 83 ? -5.701 -5.199 4.032 1.00 80.31 83 ALA A C 1
ATOM 676 O O . ALA A 1 83 ? -5.729 -4.864 5.218 1.00 80.31 83 ALA A O 1
ATOM 677 N N . PHE A 1 84 ? -4.991 -6.251 3.617 1.00 81.88 84 PHE A N 1
ATOM 678 C CA . PHE A 1 84 ? -4.155 -7.052 4.510 1.00 81.88 84 PHE A CA 1
ATOM 679 C C . PHE A 1 84 ? -2.892 -6.296 4.945 1.00 81.88 84 PHE A C 1
ATOM 681 O O . PHE A 1 84 ? -2.491 -6.377 6.108 1.00 81.88 84 PHE A O 1
ATOM 688 N N . LEU A 1 85 ? -2.288 -5.526 4.035 1.00 82.81 85 LEU A N 1
ATOM 689 C CA . LEU A 1 85 ? -1.161 -4.650 4.364 1.00 82.81 85 LEU A CA 1
ATOM 690 C C . LEU A 1 85 ? -1.583 -3.558 5.356 1.00 82.81 85 LEU A C 1
ATOM 692 O O . LEU A 1 85 ? -0.903 -3.365 6.359 1.00 82.81 85 LEU A O 1
ATOM 696 N N . ILE A 1 86 ? -2.739 -2.918 5.143 1.00 83.75 86 ILE A N 1
ATOM 697 C CA . ILE A 1 86 ? -3.320 -1.939 6.078 1.00 83.75 86 ILE A CA 1
ATOM 698 C C . ILE A 1 86 ? -3.521 -2.573 7.454 1.00 83.75 86 ILE A C 1
ATOM 700 O O . ILE A 1 86 ? -3.088 -2.021 8.462 1.00 83.75 86 ILE A O 1
ATOM 704 N N . TYR A 1 87 ? -4.125 -3.764 7.500 1.00 83.06 87 TYR A N 1
ATOM 705 C CA . TYR A 1 87 ? -4.315 -4.504 8.745 1.00 83.06 87 TYR A CA 1
ATOM 706 C C . TYR A 1 87 ? -2.991 -4.707 9.499 1.00 83.06 87 TYR A C 1
ATOM 708 O O . TYR A 1 87 ? -2.927 -4.384 10.680 1.00 83.06 87 TYR A O 1
ATOM 716 N N . LYS A 1 88 ? -1.916 -5.149 8.824 1.00 83.19 88 LYS A N 1
ATOM 717 C CA . LYS A 1 88 ? -0.585 -5.322 9.443 1.00 83.19 88 LYS A CA 1
ATOM 718 C C . LYS A 1 88 ? 0.006 -4.029 10.018 1.00 83.19 88 LYS A C 1
ATOM 720 O O . LYS A 1 88 ? 0.831 -4.106 10.926 1.00 83.19 88 LYS A O 1
ATOM 725 N N . LYS A 1 89 ? -0.350 -2.868 9.464 1.00 85.62 89 LYS A N 1
ATOM 726 C CA . LYS A 1 89 ? 0.164 -1.555 9.885 1.00 85.62 89 LYS A CA 1
ATOM 727 C C . LYS A 1 89 ? -0.604 -0.954 11.058 1.00 85.62 89 LYS A C 1
ATOM 729 O O . LYS A 1 89 ? -0.044 -0.130 11.774 1.00 85.62 89 LYS A O 1
ATOM 734 N N . ILE A 1 90 ? -1.851 -1.368 11.284 1.00 83.69 90 ILE A N 1
ATOM 735 C CA . ILE A 1 90 ? -2.652 -0.887 12.411 1.00 83.69 90 ILE A CA 1
ATOM 736 C C . ILE A 1 90 ? -2.265 -1.689 13.664 1.00 83.69 90 ILE A C 1
ATOM 738 O O . ILE A 1 90 ? -2.508 -2.897 13.700 1.00 83.69 90 ILE A O 1
ATOM 742 N N . PRO A 1 91 ? -1.711 -1.065 14.721 1.00 77.62 91 PRO A N 1
ATOM 743 C CA . PRO A 1 91 ? -1.404 -1.759 15.963 1.00 77.62 91 PRO A CA 1
ATOM 744 C C . PRO A 1 91 ? -2.675 -2.381 16.545 1.00 77.62 91 PRO A C 1
ATOM 746 O O . PRO A 1 91 ? -3.621 -1.701 16.945 1.00 77.62 91 PRO A O 1
ATOM 749 N N . HIS A 1 92 ? -2.709 -3.708 16.589 1.00 68.44 92 HIS A N 1
ATOM 750 C CA . HIS A 1 92 ? -3.749 -4.418 17.308 1.00 68.44 92 HIS A CA 1
ATOM 751 C C . HIS A 1 92 ? -3.407 -4.312 18.779 1.00 68.44 92 HIS A C 1
ATOM 753 O O . HIS A 1 92 ? -2.402 -4.868 19.222 1.00 68.44 92 HIS A O 1
ATOM 759 N N . SER A 1 93 ? -4.234 -3.601 19.537 1.00 50.72 93 SER A N 1
ATOM 760 C CA . SER A 1 93 ? -4.193 -3.657 20.989 1.00 50.72 93 SER A CA 1
ATOM 761 C C . SER A 1 93 ? -4.296 -5.135 21.378 1.00 50.72 93 SER A C 1
ATOM 763 O O . SER A 1 93 ? -5.375 -5.733 21.324 1.00 50.72 93 SER A O 1
ATOM 765 N N . ARG A 1 94 ? -3.164 -5.767 21.718 1.00 43.19 94 ARG A N 1
ATOM 766 C CA . ARG A 1 94 ? -3.176 -6.974 22.541 1.00 43.19 94 ARG A CA 1
ATOM 767 C C . ARG A 1 94 ? -3.964 -6.536 23.766 1.00 43.19 94 ARG A C 1
ATOM 769 O O . ARG A 1 94 ? -3.607 -5.522 24.352 1.00 43.19 94 ARG A O 1
ATOM 776 N N . LYS A 1 95 ? -5.088 -7.202 24.047 1.00 43.38 95 LYS A N 1
ATOM 777 C CA . LYS A 1 95 ? -5.923 -6.926 25.219 1.00 43.38 95 LYS A CA 1
ATOM 778 C C . LYS A 1 95 ? -4.995 -6.778 26.426 1.00 43.38 95 LYS A C 1
ATOM 780 O O . LYS A 1 95 ? -4.483 -7.781 26.914 1.00 43.38 95 LYS A O 1
ATOM 785 N N . GLU A 1 96 ? -4.735 -5.549 26.852 1.00 38.25 96 GLU A N 1
ATOM 786 C CA . GLU A 1 96 ? -4.182 -5.301 28.169 1.00 38.25 96 GLU A CA 1
ATOM 787 C C . GLU A 1 96 ? -5.342 -5.570 29.116 1.00 38.25 96 GLU A C 1
ATOM 789 O O . GLU A 1 96 ? -6.362 -4.885 29.123 1.00 38.25 96 GLU A O 1
ATOM 794 N N . ASN A 1 97 ? -5.223 -6.756 29.700 1.00 34.00 97 ASN A N 1
ATOM 795 C CA . ASN A 1 97 ? -5.983 -7.369 30.770 1.00 34.00 97 ASN A CA 1
ATOM 796 C C . ASN A 1 97 ? -6.967 -6.432 31.489 1.00 34.00 97 ASN A C 1
ATOM 798 O O . ASN A 1 97 ? -6.573 -5.466 32.136 1.00 34.00 97 ASN A O 1
ATOM 802 N N . LEU A 1 98 ? -8.250 -6.810 31.439 1.00 40.78 98 LEU A N 1
ATOM 803 C CA . LEU A 1 98 ? -9.153 -6.570 32.558 1.0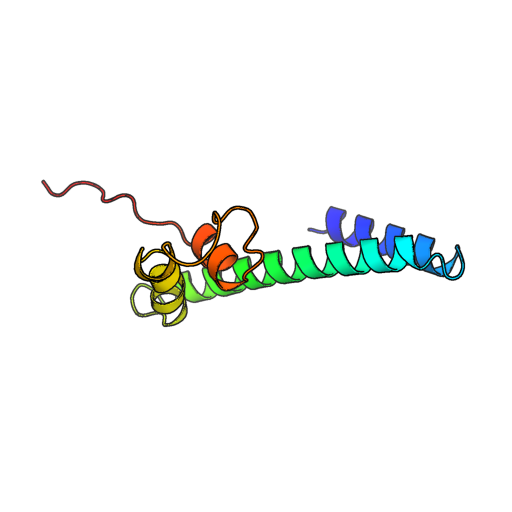0 40.78 98 LEU A CA 1
ATOM 804 C C . LEU A 1 98 ? -8.535 -7.227 33.797 1.00 40.78 98 LEU A C 1
ATOM 806 O O . LEU A 1 98 ? -8.422 -8.452 33.800 1.00 40.78 98 LEU A O 1
ATOM 810 N N . THR A 1 99 ? -8.171 -6.424 34.793 1.00 36.41 99 THR A N 1
ATOM 811 C CA . THR A 1 99 ? -8.521 -6.571 36.221 1.00 36.41 99 THR A CA 1
ATOM 812 C C . THR A 1 99 ? -7.929 -5.410 36.992 1.00 36.41 99 THR A C 1
ATOM 814 O O . THR A 1 99 ? -6.707 -5.196 36.841 1.00 36.41 99 THR A O 1
#

Solvent-accessible surface area (backbone atoms only — not comparable to full-atom values): 5930 Å² total; per-residue (Å²): 108,69,71,57,54,51,53,51,54,57,50,52,52,53,53,71,70,49,74,82,50,61,68,62,53,50,53,50,50,53,51,54,49,54,48,51,42,52,50,52,14,47,54,50,23,52,50,22,61,74,59,36,92,80,17,67,58,49,56,54,27,54,57,75,68,53,71,88,64,58,88,81,51,80,76,79,89,75,59,91,41,55,56,57,48,21,37,74,58,42,83,72,78,71,80,79,70,94,128

Organism: NCBI:txid1094560

Foldseek 3Di:
DVVVVVVLVVLVVVDVVPPDPVVSVVVSVVVVVLVVLLVLLLVLLVVDVVVPPPDPLNVQLCVVVDCPPVVPDDDPPPPPDSSPSNNVNHDDPPPPDDD

Radius of gyration: 18.29 Å; Cα contacts (8 Å, |Δi|>4): 49; chains: 1; bounding box: 35×33×61 Å

Sequence (99 aa):
MHEKIAHYQQRLQKIQTDGLNTTMHHQLLDELRKETMELAATLAAEIALQEGKDSPIIAMAKSFQRPYYVKKYKCPEERNDLAFLIYKKIPHSRKENLT

Mean predicted aligned error: 12.06 Å

Secondary structure (DSSP, 8-state):
-HHHHHHHHHHHHHHHHSTT-HHHHHHHHHHHHHHHHHHHHHHHHHHHHHHGGG-HHHHHHHHTTSGGGTTTS--GGG---HHHHHHHHS---------

pLDDT: mean 70.44, std 15.29, range [34.0, 89.56]